Protein AF-K2AGY0-F1 (afdb_monomer_lite)

Secondary structure (DSSP, 8-state):
-----SS-HHHHHHHHHHHHHHHHTS---EEEE-TTSSEEEEES-TTHHHHHHHH--EEEGGGTEEEEE--TTS----HHHHHHHHHHHTTS----------

pLDDT: mean 77.37, std 19.4, range [31.89, 95.06]

Sequence (102 aa):
MVVDSSDSPENIRGYISFIAAEEFGRPQALILLDRGGKNITVQESDWAQKLFDRFGGYTFGTGRNWGYLNEEGKDKVGVEGVEKFLSHHVGAHSRAPIASGN

Foldseek 3Di:
DEDADPDDPVVVVVVVQVVVCVVVVHRDWDWYAYPPRQKIKTAQAPCQVVCCVVPNADADDVRRMHMDGDDPPDDHDDPVNVCVVVCVVPPPDDDDDDDDDD

Structure (mmCIF, N/CA/C/O backbone):
data_AF-K2AGY0-F1
#
_entry.id   AF-K2AGY0-F1
#
loop_
_atom_site.group_PDB
_atom_site.id
_atom_site.type_symbol
_atom_site.label_atom_id
_atom_site.label_alt_id
_atom_site.label_comp_id
_atom_site.label_asym_id
_atom_site.label_entity_id
_atom_site.label_seq_id
_atom_site.pdbx_PDB_ins_code
_atom_site.Cartn_x
_atom_site.Cartn_y
_atom_site.Cartn_z
_atom_site.occupancy
_atom_site.B_iso_or_equiv
_atom_site.auth_seq_id
_atom_site.auth_comp_id
_atom_site.auth_asym_id
_atom_site.auth_atom_id
_atom_site.pdbx_PDB_model_num
ATOM 1 N N . MET A 1 1 ? 11.691 1.135 3.803 1.00 43.50 1 MET A N 1
ATOM 2 C CA . MET A 1 1 ? 12.012 2.576 3.754 1.00 43.50 1 MET A CA 1
ATOM 3 C C . MET A 1 1 ? 10.745 3.347 4.106 1.00 43.50 1 MET A C 1
ATOM 5 O O . MET A 1 1 ? 9.708 3.018 3.548 1.00 43.50 1 MET A O 1
ATOM 9 N N . VAL A 1 2 ? 10.800 4.286 5.056 1.00 37.94 2 VAL A N 1
ATOM 10 C CA . VAL A 1 2 ? 9.667 5.159 5.434 1.00 37.94 2 VAL A CA 1
ATOM 11 C C . VAL A 1 2 ? 9.972 6.562 4.904 1.00 37.94 2 VAL A C 1
ATOM 13 O O . VAL A 1 2 ? 11.084 7.040 5.110 1.00 37.94 2 VAL A O 1
ATOM 16 N N . VAL A 1 3 ? 9.031 7.195 4.199 1.00 42.88 3 VAL A N 1
ATOM 17 C CA . VAL A 1 3 ? 9.218 8.487 3.507 1.00 42.88 3 VAL A CA 1
ATOM 18 C C . VAL A 1 3 ? 8.074 9.439 3.893 1.00 42.88 3 VAL A C 1
ATOM 20 O O . VAL A 1 3 ? 6.916 9.039 3.816 1.00 42.88 3 VAL A O 1
ATOM 23 N N . ASP A 1 4 ? 8.398 10.670 4.315 1.00 40.81 4 ASP A N 1
ATOM 24 C CA . ASP A 1 4 ? 7.460 11.747 4.709 1.00 40.81 4 ASP A CA 1
ATOM 25 C C . ASP A 1 4 ? 7.537 12.892 3.676 1.00 40.81 4 ASP A C 1
ATOM 27 O O . ASP A 1 4 ? 8.636 13.352 3.365 1.00 40.81 4 ASP A O 1
ATOM 31 N N . SER A 1 5 ? 6.410 13.329 3.098 1.00 42.53 5 SER A N 1
ATOM 32 C CA . SER A 1 5 ? 6.363 14.409 2.092 1.00 42.53 5 SER A CA 1
ATOM 33 C C . SER A 1 5 ? 5.020 15.165 2.108 1.00 42.53 5 SER A C 1
ATOM 35 O O . SER A 1 5 ? 3.988 14.612 2.485 1.00 42.53 5 SER A O 1
ATOM 37 N N . SER A 1 6 ? 5.053 16.447 1.715 1.00 42.59 6 SER A N 1
ATOM 38 C CA . SER A 1 6 ? 3.920 17.387 1.646 1.00 42.59 6 SER A CA 1
ATOM 39 C C . SER A 1 6 ? 3.171 17.406 0.302 1.00 42.59 6 SER A C 1
ATOM 41 O O . SER A 1 6 ? 2.247 18.203 0.140 1.00 42.59 6 SER A O 1
ATOM 43 N N . ASP A 1 7 ? 3.577 16.586 -0.669 1.00 51.53 7 ASP A N 1
ATOM 44 C CA . ASP A 1 7 ? 2.878 16.427 -1.951 1.00 51.53 7 ASP A CA 1
ATOM 45 C C . ASP A 1 7 ? 1.594 15.591 -1.813 1.00 51.53 7 ASP A C 1
ATOM 47 O O . ASP A 1 7 ? 1.331 14.977 -0.777 1.00 51.53 7 ASP A O 1
ATOM 51 N N . SER A 1 8 ? 0.760 15.547 -2.863 1.00 61.19 8 SER A N 1
ATOM 52 C CA . SER A 1 8 ? -0.401 14.652 -2.848 1.00 61.19 8 SER A CA 1
ATOM 53 C C . SER A 1 8 ? 0.071 13.207 -2.589 1.00 61.19 8 SER A C 1
ATOM 55 O O . SER A 1 8 ? 1.076 12.776 -3.167 1.00 61.19 8 SER A O 1
ATOM 57 N N . PRO A 1 9 ? -0.634 12.423 -1.750 1.00 64.06 9 PRO A N 1
ATOM 58 C CA . PRO A 1 9 ? -0.209 11.065 -1.406 1.00 64.06 9 PRO A CA 1
ATOM 59 C C . PRO A 1 9 ? 0.035 10.173 -2.632 1.00 64.06 9 PRO A C 1
ATOM 61 O O . PRO A 1 9 ? 0.847 9.256 -2.587 1.00 64.06 9 PRO A O 1
ATOM 64 N N . GLU A 1 10 ? -0.651 10.441 -3.744 1.00 65.44 10 GLU A N 1
ATOM 65 C CA . GLU A 1 10 ? -0.462 9.756 -5.027 1.00 65.44 10 GLU A CA 1
ATOM 66 C C . GLU A 1 10 ? 0.910 10.027 -5.654 1.00 65.44 10 GLU A C 1
ATOM 68 O O . GLU A 1 10 ? 1.591 9.079 -6.053 1.00 65.44 10 GLU A O 1
ATOM 73 N N . ASN A 1 11 ? 1.345 11.290 -5.681 1.00 70.44 11 ASN A N 1
ATOM 74 C CA . ASN A 1 11 ? 2.627 11.687 -6.264 1.00 70.44 11 ASN A CA 1
ATOM 75 C C . ASN A 1 11 ? 3.802 11.125 -5.456 1.00 70.44 11 ASN A C 1
ATOM 77 O O . ASN A 1 11 ? 4.770 10.623 -6.027 1.00 70.44 11 ASN A O 1
ATOM 81 N N . ILE A 1 12 ? 3.680 11.132 -4.127 1.00 76.19 12 ILE A N 1
ATOM 82 C CA . ILE A 1 12 ? 4.698 10.593 -3.218 1.00 76.19 12 ILE A CA 1
ATOM 83 C C . ILE A 1 12 ? 4.851 9.087 -3.418 1.00 76.19 12 ILE A C 1
ATOM 85 O O . ILE A 1 12 ? 5.965 8.590 -3.563 1.00 76.19 12 ILE A O 1
ATOM 89 N N . ARG A 1 13 ? 3.733 8.351 -3.470 1.00 77.88 13 ARG A N 1
ATOM 90 C CA . ARG A 1 13 ? 3.746 6.898 -3.683 1.00 77.88 13 ARG A CA 1
ATOM 91 C C . ARG A 1 13 ? 4.439 6.520 -4.986 1.00 77.88 13 ARG A C 1
ATOM 93 O O . ARG A 1 13 ? 5.297 5.638 -4.965 1.00 77.88 13 ARG A O 1
ATOM 100 N N . GLY A 1 14 ? 4.097 7.198 -6.083 1.00 79.19 14 GLY A N 1
ATOM 101 C CA . GLY A 1 14 ? 4.724 6.966 -7.384 1.00 79.19 14 GLY A CA 1
ATOM 102 C C . GLY A 1 14 ? 6.226 7.254 -7.361 1.00 79.19 14 GLY A C 1
ATOM 103 O O . GLY A 1 14 ? 7.016 6.446 -7.845 1.00 79.19 14 GLY A O 1
ATOM 104 N N . TYR A 1 15 ? 6.631 8.356 -6.727 1.00 84.25 15 TYR A N 1
ATOM 105 C CA . TYR A 1 15 ? 8.039 8.733 -6.612 1.00 84.25 15 TYR A CA 1
ATOM 106 C C . TYR A 1 15 ? 8.858 7.740 -5.773 1.00 84.25 15 TYR A C 1
ATOM 108 O O . TYR A 1 15 ? 9.961 7.364 -6.164 1.00 84.25 15 TYR A O 1
ATOM 116 N N . ILE A 1 16 ? 8.308 7.246 -4.658 1.00 84.12 16 ILE A N 1
ATOM 117 C CA . ILE A 1 16 ? 8.967 6.229 -3.825 1.00 84.12 16 ILE A CA 1
ATOM 118 C C . ILE A 1 16 ? 9.133 4.915 -4.595 1.00 84.12 16 ILE A C 1
ATOM 120 O O . ILE A 1 16 ? 10.207 4.317 -4.553 1.00 84.12 16 ILE A O 1
ATOM 124 N N . SER A 1 17 ? 8.091 4.474 -5.306 1.00 81.00 17 SER A N 1
ATOM 125 C CA . SER A 1 17 ? 8.160 3.270 -6.143 1.00 81.00 17 SER A CA 1
ATOM 126 C C . SER A 1 17 ? 9.230 3.400 -7.221 1.00 81.00 17 SER A C 1
ATOM 128 O O . SER A 1 17 ? 9.977 2.452 -7.451 1.00 81.00 17 SER A O 1
ATOM 130 N N . PHE A 1 18 ? 9.344 4.579 -7.839 1.00 86.06 18 PHE A N 1
ATOM 131 C CA . PHE A 1 18 ? 10.380 4.867 -8.826 1.00 86.06 18 PHE A CA 1
ATOM 132 C C . PHE A 1 18 ? 11.790 4.805 -8.221 1.00 86.06 18 PHE A C 1
ATOM 134 O O . PHE A 1 18 ? 12.629 4.075 -8.737 1.00 86.06 18 PHE A O 1
ATOM 141 N N . ILE A 1 19 ? 12.043 5.493 -7.100 1.00 89.19 19 ILE A N 1
ATOM 142 C CA . ILE A 1 19 ? 13.357 5.462 -6.430 1.00 89.19 19 ILE A CA 1
ATOM 143 C C . ILE A 1 19 ? 13.744 4.036 -6.039 1.00 89.19 19 ILE A C 1
ATOM 145 O O . ILE A 1 19 ? 14.870 3.617 -6.289 1.00 89.19 19 ILE A O 1
ATOM 149 N N . ALA A 1 20 ? 12.819 3.276 -5.450 1.00 84.44 20 ALA A N 1
ATOM 150 C CA . ALA A 1 20 ? 13.097 1.895 -5.082 1.00 84.44 20 ALA A CA 1
ATOM 151 C C . ALA A 1 20 ? 13.391 1.039 -6.322 1.00 84.44 20 ALA A C 1
ATOM 153 O O . ALA A 1 20 ? 14.295 0.209 -6.298 1.00 84.44 20 ALA A O 1
ATOM 154 N N . ALA A 1 21 ? 12.668 1.247 -7.423 1.00 87.88 21 ALA A N 1
ATOM 155 C CA . ALA A 1 21 ? 12.939 0.523 -8.655 1.00 87.88 21 ALA A CA 1
ATOM 156 C C . ALA A 1 21 ? 14.333 0.826 -9.221 1.00 87.88 21 ALA A C 1
ATOM 158 O O . ALA A 1 21 ? 15.017 -0.108 -9.635 1.00 87.88 21 ALA A O 1
ATOM 159 N N . GLU A 1 22 ? 14.769 2.087 -9.184 1.00 91.38 22 GLU A N 1
ATOM 160 C CA . GLU A 1 22 ? 16.126 2.495 -9.573 1.00 91.38 22 GLU A CA 1
ATOM 161 C C . GLU A 1 22 ? 17.189 1.866 -8.657 1.00 91.38 22 GLU A C 1
ATOM 163 O O . GLU A 1 22 ? 18.175 1.314 -9.139 1.00 91.38 22 GLU A O 1
ATOM 168 N N . GLU A 1 23 ? 16.972 1.881 -7.338 1.00 89.50 23 GLU A N 1
ATOM 169 C CA . GLU A 1 23 ? 17.911 1.327 -6.353 1.00 89.50 23 GLU A CA 1
ATOM 170 C C . GLU A 1 23 ? 18.062 -0.199 -6.472 1.00 89.50 23 GLU A C 1
ATOM 172 O O . GLU A 1 23 ? 19.170 -0.731 -6.387 1.00 89.50 23 GLU A O 1
ATOM 177 N N . PHE A 1 24 ? 16.958 -0.917 -6.696 1.00 84.25 24 PHE A N 1
ATOM 178 C CA . PHE A 1 24 ? 16.943 -2.382 -6.769 1.00 84.25 24 PHE A CA 1
ATOM 179 C C . PHE A 1 24 ? 17.023 -2.934 -8.203 1.00 84.25 24 PHE A C 1
ATOM 181 O O . PHE A 1 24 ? 17.063 -4.154 -8.387 1.00 84.25 24 PHE A O 1
ATOM 188 N N . GLY A 1 25 ? 17.029 -2.066 -9.220 1.00 89.06 25 GLY A N 1
ATOM 189 C CA . GLY A 1 25 ? 17.046 -2.424 -10.643 1.00 89.06 25 GLY A CA 1
ATOM 190 C C . GLY A 1 25 ? 15.780 -3.132 -11.147 1.00 89.06 25 GLY A C 1
ATOM 191 O O . GLY A 1 25 ? 15.807 -3.755 -12.209 1.00 89.06 25 GLY A O 1
ATOM 192 N N . ARG A 1 26 ? 14.684 -3.109 -10.378 1.00 83.81 26 ARG A N 1
ATOM 193 C CA . ARG A 1 26 ? 13.400 -3.761 -10.701 1.00 83.81 26 ARG A CA 1
ATOM 194 C C . ARG A 1 26 ? 12.257 -3.205 -9.845 1.00 83.81 26 ARG A C 1
ATOM 196 O O . ARG A 1 26 ? 12.527 -2.785 -8.722 1.00 83.81 26 ARG A O 1
ATOM 203 N N . PRO A 1 27 ? 10.986 -3.290 -10.292 1.00 81.94 27 PRO A N 1
ATOM 204 C CA . PRO A 1 27 ? 9.840 -2.969 -9.444 1.00 81.94 27 PRO A CA 1
ATOM 205 C C . PRO A 1 27 ? 9.905 -3.737 -8.122 1.00 81.94 27 PRO A C 1
ATOM 207 O O . PRO A 1 27 ? 10.031 -4.965 -8.108 1.00 81.94 27 PRO A O 1
ATOM 210 N N . GLN A 1 28 ? 9.853 -3.002 -7.016 1.00 82.88 28 GLN A N 1
ATOM 211 C CA . GLN A 1 28 ? 9.997 -3.551 -5.677 1.00 82.88 28 GLN A CA 1
ATOM 212 C C . GLN A 1 28 ? 8.672 -3.412 -4.935 1.00 82.88 28 GLN A C 1
ATOM 214 O O . GLN A 1 28 ? 8.109 -2.323 -4.857 1.00 82.88 28 GLN A O 1
ATOM 219 N N . ALA A 1 29 ? 8.193 -4.514 -4.357 1.00 84.88 29 ALA A N 1
ATOM 220 C CA . ALA A 1 29 ? 7.032 -4.467 -3.483 1.00 84.88 29 ALA A CA 1
ATOM 221 C C . ALA A 1 29 ? 7.374 -3.680 -2.212 1.00 84.88 29 ALA A C 1
ATOM 223 O O . ALA A 1 29 ? 8.392 -3.959 -1.564 1.00 84.88 29 ALA A O 1
ATOM 224 N N . LEU A 1 30 ? 6.527 -2.714 -1.857 1.00 86.94 30 LEU A N 1
ATOM 225 C CA . LEU A 1 30 ? 6.740 -1.804 -0.731 1.00 86.94 30 LEU A CA 1
ATOM 226 C C . LEU A 1 30 ? 5.486 -1.696 0.125 1.00 86.94 30 LEU A C 1
ATOM 228 O O . LEU A 1 30 ? 4.388 -1.561 -0.405 1.00 86.94 30 LEU A O 1
ATOM 232 N N . ILE A 1 31 ? 5.667 -1.681 1.445 1.00 89.38 31 ILE A N 1
ATOM 233 C CA . ILE A 1 31 ? 4.632 -1.281 2.400 1.00 89.38 31 ILE A CA 1
ATOM 234 C C . ILE A 1 31 ? 4.929 0.161 2.806 1.00 89.38 31 ILE A C 1
ATOM 236 O O . ILE A 1 31 ? 6.009 0.439 3.329 1.00 89.38 31 ILE A O 1
ATOM 240 N N . LEU A 1 32 ? 3.991 1.072 2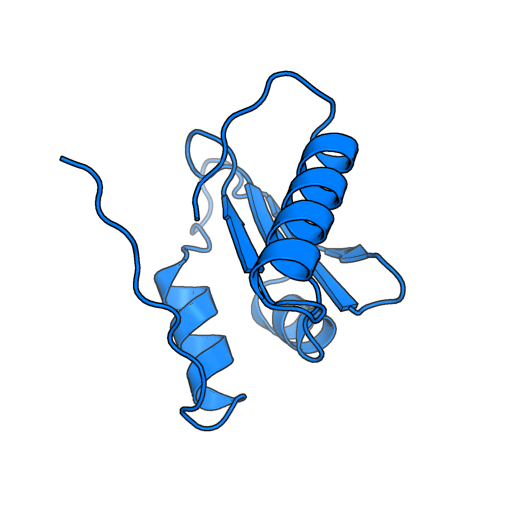.564 1.00 87.69 32 LEU A N 1
ATOM 241 C CA . LEU A 1 32 ? 4.112 2.484 2.922 1.00 87.69 32 LEU A CA 1
ATOM 242 C C . LEU A 1 32 ? 3.068 2.852 3.968 1.00 87.69 32 LEU A C 1
ATOM 244 O O . LEU A 1 32 ? 1.905 2.461 3.851 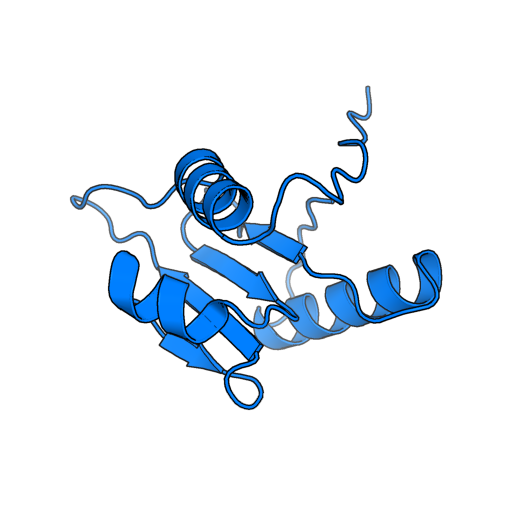1.00 87.69 32 LEU A O 1
ATOM 248 N N . LEU A 1 33 ? 3.491 3.613 4.976 1.00 85.56 33 LEU A N 1
ATOM 249 C CA . LEU A 1 33 ? 2.613 4.182 5.991 1.00 85.56 33 LEU A CA 1
ATOM 250 C C . LEU A 1 33 ? 2.705 5.697 5.953 1.00 85.56 33 LEU A C 1
ATOM 252 O O . LEU A 1 33 ? 3.801 6.250 6.043 1.00 85.56 33 LEU A O 1
ATOM 256 N N . ASP A 1 34 ? 1.546 6.344 5.914 1.00 80.50 34 ASP A N 1
ATOM 257 C CA . ASP A 1 34 ? 1.469 7.788 6.100 1.00 80.50 34 ASP A CA 1
ATOM 258 C C . ASP A 1 34 ? 1.775 8.143 7.563 1.00 80.50 34 ASP A C 1
ATOM 260 O O . ASP A 1 34 ? 1.603 7.339 8.493 1.00 80.50 34 ASP A O 1
ATOM 264 N N . ARG A 1 35 ? 2.200 9.388 7.790 1.00 72.62 35 ARG A N 1
ATOM 265 C CA . ARG A 1 35 ? 2.520 9.907 9.122 1.00 72.62 35 ARG A CA 1
ATOM 266 C C . ARG A 1 35 ? 1.343 9.710 10.088 1.00 72.62 35 ARG A C 1
ATOM 268 O O . ARG A 1 35 ? 0.218 10.137 9.836 1.00 72.62 35 ARG A O 1
ATOM 275 N N . GLY A 1 36 ? 1.604 9.037 11.210 1.00 73.06 36 GLY A N 1
ATOM 276 C CA . GLY A 1 36 ? 0.582 8.678 12.205 1.00 73.06 36 GLY A CA 1
ATOM 277 C C . GLY A 1 36 ? -0.185 7.380 11.913 1.00 73.06 36 GLY A C 1
ATOM 278 O O . GLY A 1 36 ? -1.117 7.053 12.648 1.00 73.06 36 GLY A O 1
ATOM 279 N N . GLY A 1 37 ? 0.190 6.633 10.868 1.00 74.88 37 GLY A N 1
ATOM 280 C CA . GLY A 1 37 ? -0.360 5.308 10.560 1.00 74.88 37 GLY A CA 1
ATOM 281 C C . GLY A 1 37 ? -1.827 5.323 10.132 1.00 74.88 37 GLY A C 1
ATOM 282 O O . GLY A 1 37 ? -2.512 4.306 10.252 1.00 74.88 37 GLY A O 1
ATOM 283 N N . LYS A 1 38 ? -2.328 6.477 9.672 1.00 84.94 38 LYS A N 1
ATOM 284 C CA . LYS A 1 38 ? -3.714 6.624 9.207 1.00 84.94 38 LYS A CA 1
ATOM 285 C C . LYS A 1 38 ? -3.962 5.873 7.909 1.00 84.94 38 LYS A C 1
ATOM 287 O O . LYS A 1 38 ? -5.037 5.326 7.742 1.00 84.94 38 LYS A O 1
ATOM 292 N N . ASN A 1 39 ? -2.984 5.811 7.019 1.00 87.62 39 ASN A N 1
ATOM 293 C CA . ASN A 1 39 ? -3.097 5.091 5.760 1.00 87.62 39 ASN A CA 1
ATOM 294 C C . ASN A 1 39 ? -1.950 4.093 5.661 1.00 87.62 39 ASN A C 1
ATOM 296 O O . ASN A 1 39 ? -0.805 4.431 5.973 1.00 87.62 39 ASN A O 1
ATOM 300 N N . ILE A 1 40 ? -2.266 2.878 5.237 1.00 91.69 40 ILE A N 1
ATOM 301 C CA . ILE A 1 40 ? -1.291 1.852 4.895 1.00 91.69 40 ILE A CA 1
ATOM 302 C C . ILE A 1 40 ? -1.533 1.442 3.450 1.00 91.69 40 ILE A C 1
ATOM 304 O O . ILE A 1 40 ? -2.665 1.179 3.052 1.00 91.69 40 ILE A O 1
ATOM 308 N N . THR A 1 41 ? -0.470 1.403 2.656 1.00 91.88 41 THR A N 1
ATOM 309 C CA . THR A 1 41 ? -0.539 0.954 1.266 1.00 91.88 41 THR A CA 1
ATOM 310 C C . THR A 1 41 ? 0.520 -0.096 0.990 1.00 91.88 41 THR A C 1
ATOM 312 O O . THR A 1 41 ? 1.594 -0.088 1.589 1.00 91.88 41 THR A O 1
ATOM 315 N N . VAL A 1 42 ? 0.205 -1.012 0.082 1.00 91.56 42 VAL A N 1
ATOM 316 C CA . VAL A 1 42 ? 1.145 -1.984 -0.465 1.00 91.56 42 VAL A CA 1
ATOM 317 C C . VAL A 1 42 ? 1.222 -1.746 -1.963 1.00 91.56 42 VAL A C 1
ATOM 319 O O . VAL A 1 42 ? 0.196 -1.805 -2.640 1.00 91.56 42 VAL A O 1
ATOM 322 N N . GLN A 1 43 ? 2.419 -1.456 -2.464 1.00 89.81 43 GLN A N 1
ATOM 323 C CA . GLN A 1 43 ? 2.672 -1.205 -3.881 1.00 89.81 43 GLN A CA 1
ATOM 324 C C . GLN A 1 43 ? 3.343 -2.399 -4.561 1.00 89.81 43 GLN A C 1
ATOM 326 O O . GLN A 1 43 ? 4.050 -3.165 -3.903 1.00 89.81 43 GLN A O 1
ATOM 331 N N . GLU A 1 44 ? 3.128 -2.525 -5.871 1.00 88.00 44 GLU A N 1
ATOM 332 C CA . GLU A 1 44 ? 3.764 -3.491 -6.773 1.00 88.00 44 GLU A CA 1
ATOM 333 C C . GLU A 1 44 ? 3.643 -4.953 -6.310 1.00 88.00 44 GLU A C 1
ATOM 335 O O . GLU A 1 44 ? 4.570 -5.754 -6.431 1.00 88.00 44 GLU A O 1
ATOM 340 N N . SER A 1 45 ? 2.476 -5.321 -5.781 1.00 86.50 45 SER A N 1
ATOM 341 C CA . SER A 1 45 ? 2.211 -6.625 -5.179 1.00 86.50 45 SER A CA 1
ATOM 342 C C . SER A 1 45 ? 1.134 -7.403 -5.927 1.00 86.50 45 SER A C 1
ATOM 344 O O . SER A 1 45 ? -0.011 -6.966 -6.043 1.00 86.50 45 SER A O 1
ATOM 346 N N . ASP A 1 46 ? 1.459 -8.638 -6.313 1.00 88.88 46 ASP A N 1
ATOM 347 C CA . ASP A 1 46 ? 0.500 -9.597 -6.887 1.00 88.88 46 ASP A CA 1
ATOM 348 C C . ASP A 1 46 ? -0.581 -10.038 -5.874 1.00 88.88 46 ASP A C 1
ATOM 350 O O . ASP A 1 46 ? -1.516 -10.771 -6.198 1.00 88.88 46 ASP A O 1
ATOM 354 N N . TRP A 1 47 ? -0.463 -9.588 -4.622 1.00 90.62 47 TRP A N 1
ATOM 355 C CA . TRP A 1 47 ? -1.349 -9.924 -3.512 1.00 90.62 47 TRP A CA 1
ATOM 356 C C . TRP A 1 47 ? -2.315 -8.799 -3.151 1.00 90.62 47 TRP A C 1
ATOM 358 O O . TRP A 1 47 ? -3.070 -8.953 -2.193 1.00 90.62 47 TRP A O 1
ATOM 368 N N . ALA A 1 48 ? -2.328 -7.690 -3.897 1.00 93.06 48 ALA A N 1
ATOM 369 C CA . ALA A 1 48 ? -3.197 -6.548 -3.619 1.00 93.06 48 ALA A CA 1
ATOM 370 C C . ALA A 1 48 ? -4.683 -6.937 -3.528 1.00 93.06 48 ALA A C 1
ATOM 372 O O . ALA A 1 48 ? -5.358 -6.543 -2.578 1.00 93.06 48 ALA A O 1
ATOM 373 N N . GLN A 1 49 ? -5.171 -7.793 -4.434 1.00 93.88 49 GLN A N 1
ATOM 374 C CA . GLN A 1 49 ? -6.542 -8.305 -4.348 1.00 93.88 49 GLN A CA 1
ATOM 375 C C . GLN A 1 49 ? -6.775 -9.119 -3.067 1.00 93.88 49 GLN A C 1
ATOM 377 O O . GLN A 1 49 ? -7.777 -8.930 -2.390 1.00 93.88 49 GLN A O 1
ATOM 382 N N . LYS A 1 50 ? -5.827 -9.976 -2.668 1.00 93.81 50 LYS A N 1
ATOM 383 C CA . LYS A 1 50 ? -5.992 -10.799 -1.457 1.00 93.81 50 LYS A CA 1
ATOM 384 C C . LYS A 1 50 ? -5.894 -9.976 -0.171 1.00 93.81 50 LYS A C 1
ATOM 386 O O . LYS A 1 50 ? -6.516 -10.326 0.827 1.00 93.81 50 LYS A O 1
ATOM 391 N N . LEU A 1 51 ? -5.125 -8.887 -0.187 1.00 94.06 51 LEU A N 1
ATOM 392 C CA . LEU A 1 51 ? -5.105 -7.906 0.897 1.00 94.06 51 LEU A CA 1
ATOM 393 C C . LEU A 1 51 ? -6.461 -7.208 1.023 1.00 94.06 51 LEU A C 1
ATOM 395 O O . LEU A 1 51 ? -6.963 -7.090 2.138 1.00 94.06 51 LEU A O 1
ATOM 399 N N . PHE A 1 52 ? -7.081 -6.831 -0.100 1.00 95.00 52 PHE A N 1
ATOM 400 C CA . PHE A 1 52 ? -8.446 -6.309 -0.104 1.00 95.00 52 PHE A CA 1
ATOM 401 C C . PHE A 1 52 ? -9.446 -7.329 0.450 1.00 95.00 52 PHE A C 1
ATOM 403 O O . PHE A 1 52 ? -10.211 -7.002 1.351 1.00 95.00 52 PHE A O 1
ATOM 410 N N . ASP A 1 53 ? -9.391 -8.580 -0.003 1.00 94.44 53 ASP A N 1
ATOM 411 C CA . ASP A 1 53 ? -10.306 -9.623 0.472 1.00 94.44 53 ASP A CA 1
ATOM 412 C C . ASP A 1 53 ? -10.150 -9.882 1.984 1.00 94.44 53 ASP A C 1
ATOM 414 O O . ASP A 1 53 ? -11.114 -10.214 2.675 1.00 94.44 53 ASP A O 1
ATOM 418 N N . ARG A 1 54 ? -8.930 -9.729 2.520 1.00 93.75 54 ARG A N 1
ATOM 419 C CA . ARG A 1 54 ? -8.622 -9.972 3.936 1.00 93.75 54 ARG A CA 1
ATOM 420 C C . ARG A 1 54 ? -8.947 -8.791 4.846 1.00 93.75 54 ARG A C 1
ATOM 422 O O . ARG A 1 54 ? -9.438 -9.007 5.953 1.00 93.75 54 ARG A O 1
ATOM 429 N N . PHE A 1 55 ? -8.573 -7.585 4.436 1.00 93.56 55 PHE A N 1
ATOM 430 C CA . PHE A 1 55 ? -8.564 -6.395 5.289 1.00 93.56 55 PHE A CA 1
ATOM 431 C C . PHE A 1 55 ? -9.564 -5.323 4.835 1.00 93.56 55 PHE A C 1
ATOM 433 O O . PHE A 1 55 ? -9.771 -4.353 5.555 1.00 93.56 55 PHE A O 1
ATOM 440 N N . GLY A 1 56 ? -10.201 -5.476 3.674 1.00 94.38 56 GLY A N 1
ATOM 441 C CA . GLY A 1 56 ? -11.000 -4.432 3.033 1.00 94.38 56 GLY A CA 1
ATOM 442 C C . GLY A 1 56 ? -10.124 -3.355 2.384 1.00 94.38 56 GLY A C 1
ATOM 443 O O . GLY A 1 56 ? -8.981 -3.606 2.005 1.00 94.38 56 GLY A O 1
ATOM 444 N N . GLY A 1 57 ? -10.645 -2.133 2.262 1.00 93.50 57 GLY A N 1
ATOM 445 C CA . GLY A 1 57 ? -9.922 -0.999 1.673 1.00 93.50 57 GLY A CA 1
ATOM 446 C C . GLY A 1 57 ? -10.192 -0.844 0.179 1.00 93.50 57 GLY A C 1
ATOM 447 O O . GLY A 1 57 ? -11.343 -0.892 -0.245 1.00 93.50 57 GLY A O 1
ATOM 448 N N . TYR A 1 58 ? -9.149 -0.620 -0.618 1.00 94.31 58 TYR A N 1
ATOM 449 C CA . TYR A 1 58 ? -9.268 -0.422 -2.064 1.00 94.31 58 TYR A CA 1
ATOM 450 C C . TYR A 1 58 ? -8.034 -0.924 -2.817 1.00 94.31 58 TYR A C 1
ATOM 452 O O . TYR A 1 58 ? -6.928 -0.970 -2.278 1.00 94.31 58 TYR A O 1
ATOM 460 N N . THR A 1 59 ? -8.223 -1.269 -4.091 1.00 94.69 59 THR A N 1
ATOM 461 C CA . THR A 1 59 ? -7.144 -1.613 -5.027 1.00 94.69 59 THR A CA 1
ATOM 462 C C . THR A 1 59 ? -6.990 -0.541 -6.098 1.00 94.69 59 THR A C 1
ATOM 464 O O . THR A 1 59 ? -7.978 0.046 -6.537 1.00 94.69 59 THR A O 1
ATOM 467 N N . PHE A 1 60 ? -5.767 -0.312 -6.566 1.00 90.31 60 PHE A N 1
ATOM 468 C CA . PHE A 1 60 ? -5.462 0.657 -7.623 1.00 90.31 60 PHE A CA 1
ATOM 469 C C . PHE A 1 60 ? -4.264 0.195 -8.463 1.00 90.31 60 PHE A 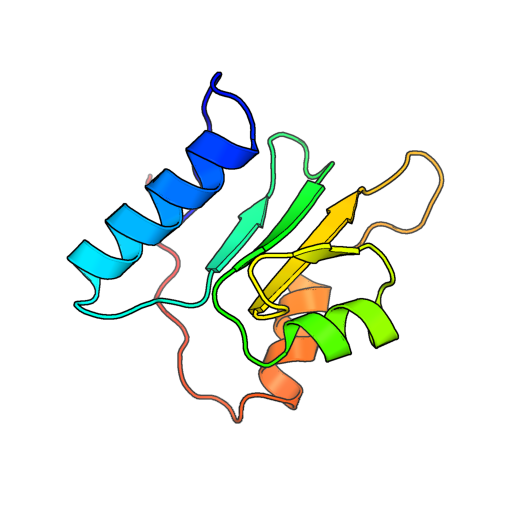C 1
ATOM 471 O O . PHE A 1 60 ? -3.727 -0.888 -8.227 1.00 90.31 60 PHE A O 1
ATOM 478 N N . GLY A 1 61 ? -3.873 0.985 -9.474 1.00 85.19 61 GLY A N 1
ATOM 479 C CA . GLY A 1 61 ? -2.725 0.678 -10.339 1.00 85.19 61 GLY A CA 1
ATOM 480 C C . GLY A 1 61 ? -2.843 -0.709 -10.970 1.00 85.19 61 GLY A C 1
ATOM 481 O O . GLY A 1 61 ? -2.075 -1.601 -10.634 1.00 85.19 61 GLY A O 1
ATOM 482 N N . THR A 1 62 ? -3.894 -0.904 -11.775 1.00 86.50 62 THR A N 1
ATOM 483 C CA . THR A 1 62 ? -4.237 -2.181 -12.440 1.00 86.50 62 THR A CA 1
ATOM 484 C C . THR A 1 62 ? -4.383 -3.394 -11.509 1.00 86.50 62 THR A C 1
ATOM 486 O O . THR A 1 62 ? -4.289 -4.534 -11.953 1.00 86.50 62 THR A O 1
ATOM 489 N N . GLY A 1 63 ? -4.671 -3.161 -10.223 1.00 87.25 63 GLY A N 1
ATOM 490 C CA . GLY A 1 63 ? -4.879 -4.227 -9.240 1.00 87.25 63 GLY A CA 1
ATOM 491 C C . GLY A 1 63 ? -3.584 -4.774 -8.645 1.00 87.25 63 GLY A C 1
ATOM 492 O O . GLY A 1 63 ? -3.614 -5.825 -8.012 1.00 87.25 63 GLY A O 1
ATOM 493 N N . ARG A 1 64 ? -2.459 -4.071 -8.828 1.00 90.88 64 ARG A N 1
ATOM 494 C CA . ARG A 1 64 ? -1.164 -4.404 -8.213 1.00 90.88 64 ARG A CA 1
ATOM 495 C C . ARG A 1 64 ? -0.883 -3.637 -6.928 1.00 90.88 64 ARG A C 1
ATOM 497 O O . ARG A 1 64 ? 0.097 -3.923 -6.246 1.00 90.88 64 ARG A O 1
ATOM 504 N N . ASN A 1 65 ? -1.739 -2.681 -6.580 1.00 92.88 65 ASN A N 1
ATOM 505 C CA . ASN A 1 65 ? -1.589 -1.888 -5.373 1.00 92.88 65 ASN A CA 1
ATOM 506 C C . ASN A 1 65 ? -2.839 -1.990 -4.502 1.00 92.88 65 ASN A C 1
ATOM 508 O O . ASN A 1 65 ? -3.960 -2.041 -5.013 1.00 92.88 65 ASN A O 1
ATOM 512 N N . TRP A 1 66 ? -2.641 -1.982 -3.189 1.00 95.06 66 TRP A N 1
ATOM 513 C CA . TRP A 1 66 ? -3.701 -1.998 -2.184 1.00 95.06 66 TRP A CA 1
ATOM 514 C C . TRP A 1 66 ? -3.515 -0.845 -1.198 1.00 95.06 66 TRP A C 1
ATOM 516 O O . TRP A 1 66 ? -2.384 -0.464 -0.897 1.00 95.06 66 TRP A O 1
ATOM 526 N N . GLY A 1 67 ? -4.615 -0.291 -0.694 1.00 93.69 67 GLY A N 1
ATOM 527 C CA . GLY A 1 67 ? -4.610 0.744 0.331 1.00 93.69 67 GLY A CA 1
ATOM 528 C C . GLY A 1 67 ? -5.733 0.576 1.346 1.00 93.69 67 GLY A C 1
ATOM 529 O O . GLY A 1 67 ? -6.819 0.095 1.018 1.00 93.69 67 GLY A O 1
ATOM 530 N N . TYR A 1 68 ? -5.474 0.998 2.582 1.00 94.62 68 TYR A N 1
ATOM 531 C CA . TYR A 1 68 ? -6.439 0.968 3.675 1.00 94.62 68 TYR A CA 1
ATOM 532 C C . TYR A 1 68 ? -6.301 2.190 4.581 1.00 94.62 68 TYR A C 1
ATOM 534 O O . TYR A 1 68 ? -5.213 2.510 5.063 1.00 94.62 68 TYR A O 1
ATOM 542 N N . LEU A 1 69 ? -7.436 2.839 4.849 1.00 92.38 69 LEU A N 1
ATOM 543 C CA . LEU A 1 69 ? -7.543 3.960 5.774 1.00 92.38 69 LEU A CA 1
ATOM 544 C C . LEU A 1 69 ? -7.957 3.443 7.161 1.00 92.38 69 LEU A C 1
ATOM 546 O O . LEU A 1 69 ? -9.081 2.993 7.363 1.00 92.38 69 LEU A O 1
ATOM 550 N N . ASN A 1 70 ? -7.046 3.532 8.124 1.00 90.75 70 ASN A N 1
ATOM 551 C CA . ASN A 1 70 ? -7.302 3.287 9.538 1.00 90.75 70 ASN A CA 1
ATOM 552 C C . ASN A 1 70 ? -8.183 4.401 10.117 1.00 90.75 70 ASN A C 1
ATOM 554 O O . ASN A 1 70 ? -7.692 5.456 10.527 1.00 90.75 70 ASN A O 1
ATOM 558 N N . GLU A 1 71 ? -9.488 4.147 10.159 1.00 87.31 71 GLU A N 1
ATOM 559 C CA . GLU A 1 71 ? -10.473 5.032 10.779 1.00 87.31 71 GLU A CA 1
ATOM 560 C C . GLU A 1 71 ? -10.359 5.036 12.311 1.00 87.31 71 GLU A C 1
ATOM 562 O O . GLU A 1 71 ? -10.003 4.040 12.947 1.00 87.31 71 GLU A O 1
ATOM 567 N N . GLU A 1 72 ? -10.680 6.175 12.923 1.00 85.44 72 GLU A N 1
ATOM 568 C CA . GLU A 1 72 ? -10.723 6.291 14.379 1.00 85.44 72 GLU A CA 1
ATOM 569 C C . GLU A 1 72 ? -11.862 5.437 14.960 1.00 85.44 72 GLU A C 1
ATOM 571 O O . GLU A 1 72 ? -12.967 5.393 14.424 1.00 85.44 72 GLU A O 1
ATOM 576 N N . GLY A 1 73 ? -11.585 4.736 16.064 1.00 82.50 73 GLY A N 1
ATOM 577 C CA . GLY A 1 73 ? -12.566 3.880 16.742 1.00 82.50 73 GLY A CA 1
ATOM 578 C C . GLY A 1 73 ? -12.737 2.473 16.156 1.00 82.50 73 GLY A C 1
ATOM 579 O O . GLY A 1 73 ? -13.540 1.709 16.686 1.00 82.50 73 GLY A O 1
ATOM 580 N N . LYS A 1 74 ? -11.983 2.106 15.111 1.00 82.50 74 LYS A N 1
ATOM 581 C CA . LYS A 1 74 ? -11.920 0.737 14.574 1.00 82.50 74 LYS A CA 1
ATOM 582 C C . LYS A 1 74 ? -10.572 0.078 14.859 1.00 82.50 74 LYS A C 1
ATOM 584 O O . LYS A 1 74 ? -9.568 0.760 15.086 1.00 82.50 74 LYS A O 1
ATOM 589 N N . ASP A 1 75 ? -10.551 -1.252 14.798 1.00 84.94 75 ASP A N 1
ATOM 590 C CA . ASP A 1 75 ? -9.307 -2.016 14.832 1.00 84.94 75 ASP A CA 1
ATOM 591 C C . ASP A 1 75 ? -8.417 -1.607 13.654 1.00 84.94 75 ASP A C 1
ATOM 593 O O . ASP A 1 75 ? -8.831 -1.624 12.491 1.00 84.94 75 ASP A O 1
ATOM 597 N N . LYS A 1 76 ? -7.183 -1.206 13.970 1.00 89.19 76 LYS A N 1
ATOM 598 C CA . LYS A 1 76 ? -6.232 -0.723 12.971 1.00 89.19 76 LYS A CA 1
ATOM 599 C C . LYS A 1 76 ? -5.544 -1.886 12.274 1.00 89.19 76 LYS A C 1
ATOM 601 O O . LYS A 1 76 ? -5.039 -2.806 12.917 1.00 89.19 76 LYS A O 1
ATOM 606 N N . VAL A 1 77 ? -5.416 -1.781 10.958 1.00 90.62 77 VAL A N 1
ATOM 607 C CA . VAL A 1 77 ? -4.508 -2.618 10.180 1.00 90.62 77 VAL A CA 1
ATOM 608 C C . VAL A 1 77 ? -3.092 -2.065 10.348 1.00 90.62 77 VAL A C 1
ATOM 610 O O . VAL A 1 77 ? -2.794 -0.937 9.949 1.00 90.62 77 VAL A O 1
ATOM 613 N N . GLY A 1 78 ? -2.229 -2.854 10.989 1.00 89.56 78 GLY A N 1
ATOM 614 C CA . GLY A 1 78 ? -0.819 -2.531 11.216 1.00 89.56 78 GLY A CA 1
ATOM 615 C C . GLY A 1 78 ? 0.124 -3.234 10.237 1.00 89.56 78 GLY A C 1
ATOM 616 O O . GLY A 1 78 ? -0.237 -4.249 9.638 1.00 89.56 78 GLY A O 1
ATOM 617 N N . VAL A 1 79 ? 1.359 -2.725 10.137 1.00 88.38 79 VAL A N 1
ATOM 618 C CA . VAL A 1 79 ? 2.444 -3.306 9.317 1.00 88.38 79 VAL A CA 1
ATOM 619 C C . VAL A 1 79 ? 2.615 -4.791 9.597 1.00 88.38 79 VAL A C 1
ATOM 621 O O . VAL A 1 79 ? 2.591 -5.588 8.670 1.00 88.38 79 VAL A O 1
ATOM 624 N N . GLU A 1 80 ? 2.707 -5.172 10.872 1.00 87.62 80 GLU A N 1
ATOM 625 C CA . GLU A 1 80 ? 2.943 -6.559 11.279 1.00 87.62 80 GLU A CA 1
ATOM 626 C C . GLU A 1 80 ? 1.848 -7.510 10.768 1.00 87.62 80 GLU A C 1
ATOM 628 O O . GLU A 1 80 ? 2.134 -8.613 10.304 1.00 87.62 80 GLU A O 1
ATOM 633 N N . GLY A 1 81 ? 0.584 -7.072 10.789 1.00 89.38 81 GLY A N 1
ATOM 634 C CA . GLY A 1 81 ? -0.534 -7.861 10.271 1.00 89.38 81 GLY A CA 1
ATOM 635 C C . GLY A 1 81 ? -0.436 -8.081 8.761 1.00 89.38 81 GLY A C 1
ATOM 636 O O . GLY A 1 81 ? -0.676 -9.191 8.278 1.00 89.38 81 GLY A O 1
ATOM 637 N N . VAL A 1 82 ? -0.033 -7.042 8.028 1.00 89.94 82 VAL A N 1
ATOM 638 C CA . VAL A 1 82 ? 0.187 -7.100 6.578 1.00 89.94 82 VAL A CA 1
ATOM 639 C C . VAL A 1 82 ? 1.406 -7.961 6.242 1.00 89.94 82 VAL A C 1
ATOM 641 O O . VAL A 1 82 ? 1.310 -8.838 5.388 1.00 89.94 82 VAL A O 1
ATOM 644 N N . GLU A 1 83 ? 2.528 -7.796 6.940 1.00 88.69 83 GLU A N 1
ATOM 645 C CA . GLU A 1 83 ? 3.736 -8.610 6.752 1.00 88.69 83 GLU A CA 1
ATOM 646 C C . GLU A 1 83 ? 3.477 -10.088 7.045 1.00 88.69 83 GLU A C 1
ATOM 648 O O . GLU A 1 83 ? 3.881 -10.965 6.276 1.00 88.69 83 GLU A O 1
ATOM 653 N N . LYS A 1 84 ? 2.754 -10.390 8.128 1.00 87.69 84 LYS A N 1
ATOM 654 C CA . LYS A 1 84 ? 2.359 -11.760 8.459 1.00 87.69 84 LYS A CA 1
ATOM 655 C C . LYS A 1 84 ? 1.480 -12.359 7.366 1.00 87.69 84 LYS A C 1
ATOM 657 O O . LYS A 1 84 ? 1.709 -13.491 6.950 1.00 87.69 84 LYS A O 1
ATOM 662 N N . PHE A 1 85 ? 0.511 -11.597 6.861 1.00 88.44 85 PHE A N 1
ATOM 663 C CA . PHE A 1 85 ? -0.309 -12.041 5.740 1.00 88.44 85 PHE A CA 1
ATOM 664 C C . PHE A 1 85 ? 0.542 -12.326 4.499 1.00 88.44 85 PHE A C 1
ATOM 666 O O . PHE A 1 85 ? 0.434 -13.405 3.923 1.00 88.44 85 PHE A O 1
ATOM 673 N N . LEU A 1 86 ? 1.415 -11.398 4.111 1.00 85.12 86 LEU A N 1
ATOM 674 C CA . LEU A 1 86 ? 2.243 -11.538 2.918 1.00 85.12 86 LEU A CA 1
ATOM 675 C C . LEU A 1 86 ? 3.256 -12.677 3.047 1.00 85.12 86 LEU A C 1
ATOM 677 O O . LEU A 1 86 ? 3.396 -13.447 2.112 1.00 85.12 86 LEU A O 1
ATOM 681 N N . SER A 1 87 ? 3.902 -12.862 4.197 1.00 82.88 87 SER A N 1
ATOM 682 C CA . SER A 1 87 ? 4.882 -13.943 4.417 1.00 82.88 87 SER A CA 1
ATOM 683 C C . SER A 1 87 ? 4.289 -15.355 4.376 1.00 82.88 87 SER A C 1
ATOM 685 O O . SER A 1 87 ? 4.985 -16.305 4.026 1.00 82.88 87 SER A O 1
ATOM 687 N N . HIS A 1 88 ? 3.004 -15.514 4.700 1.00 75.25 88 HIS A N 1
ATOM 688 C C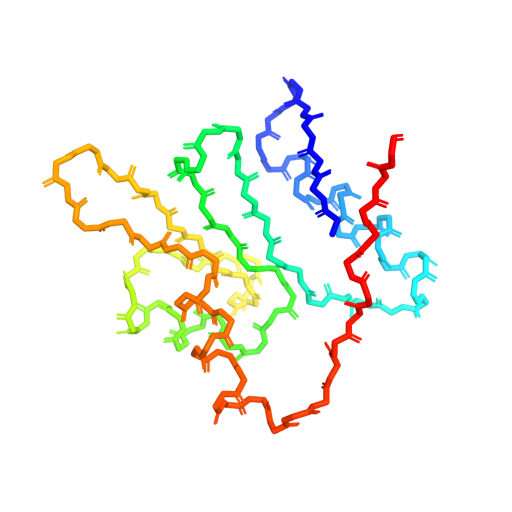A . HIS A 1 88 ? 2.303 -16.794 4.556 1.00 75.25 88 HIS A CA 1
ATOM 689 C C . HIS A 1 88 ? 1.957 -17.122 3.095 1.00 75.25 88 HIS A C 1
ATOM 691 O O . HIS A 1 88 ? 1.664 -18.270 2.771 1.00 75.25 88 HIS A O 1
ATOM 697 N N . HIS A 1 89 ? 1.968 -16.116 2.222 1.00 68.50 89 HIS A N 1
ATOM 698 C CA . HIS A 1 89 ? 1.506 -16.206 0.839 1.00 68.50 89 HIS A CA 1
ATOM 699 C C . HIS A 1 89 ? 2.649 -16.094 -0.181 1.00 68.50 89 HIS A C 1
ATOM 701 O O . HIS A 1 89 ? 2.628 -16.736 -1.229 1.00 68.50 89 HIS A O 1
ATOM 707 N N . VAL A 1 90 ? 3.678 -15.327 0.160 1.00 61.03 90 VAL A N 1
ATOM 708 C CA . VAL A 1 90 ? 4.970 -15.213 -0.503 1.00 61.03 90 VAL A CA 1
ATOM 709 C C . VAL A 1 90 ? 5.912 -16.097 0.300 1.00 61.03 90 VAL A C 1
ATOM 711 O O . VAL A 1 90 ? 6.369 -15.688 1.363 1.00 61.03 9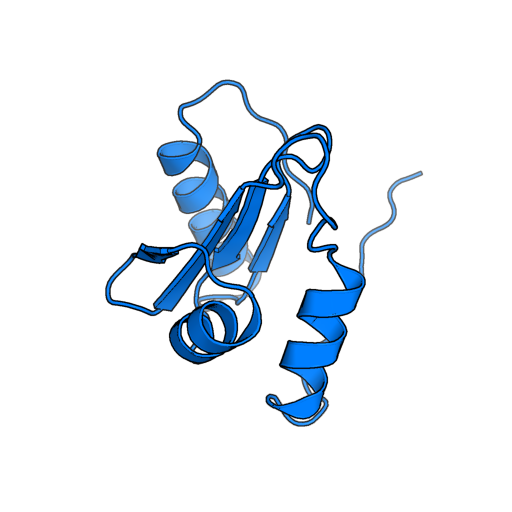0 VAL A O 1
ATOM 714 N N . GLY A 1 91 ? 6.165 -17.331 -0.134 1.00 48.44 91 GLY A N 1
ATOM 715 C CA . GLY A 1 91 ? 7.086 -18.219 0.581 1.00 48.44 91 GLY A CA 1
ATOM 716 C C . GLY A 1 91 ? 8.425 -17.522 0.859 1.00 48.44 91 GLY A C 1
ATOM 717 O O . GLY A 1 91 ? 9.163 -17.261 -0.078 1.00 48.44 91 GLY A O 1
ATOM 718 N N . ALA A 1 92 ? 8.675 -17.176 2.129 1.00 39.31 92 ALA A N 1
ATOM 719 C CA . ALA A 1 92 ? 9.913 -16.767 2.818 1.00 39.31 92 ALA A CA 1
ATOM 720 C C . ALA A 1 92 ? 11.087 -16.095 2.053 1.00 39.31 92 ALA A C 1
ATOM 722 O O . ALA A 1 92 ? 12.215 -16.105 2.551 1.00 39.31 92 ALA A O 1
ATOM 723 N N . HIS A 1 93 ? 10.886 -15.463 0.900 1.00 38.44 93 HIS A N 1
ATOM 724 C CA . HIS A 1 93 ? 11.958 -14.815 0.151 1.00 38.44 93 HIS A CA 1
ATOM 725 C C . HIS A 1 93 ? 11.604 -13.374 -0.176 1.00 38.44 93 HIS A C 1
ATOM 727 O O . HIS A 1 93 ? 10.826 -13.097 -1.079 1.00 38.44 93 HIS A O 1
ATOM 733 N N . SER A 1 94 ? 12.205 -12.495 0.633 1.00 39.91 94 SER A N 1
ATOM 734 C CA . SER A 1 94 ? 12.668 -11.132 0.335 1.00 39.91 94 SER A CA 1
ATOM 735 C C . SER A 1 94 ? 12.405 -10.209 1.523 1.00 39.91 94 SER A C 1
ATOM 737 O O . SER A 1 94 ? 11.600 -9.287 1.463 1.00 39.91 94 SER A O 1
ATOM 739 N N . ARG A 1 95 ? 13.130 -10.443 2.624 1.00 40.19 95 ARG A N 1
ATOM 740 C CA . ARG A 1 95 ? 13.395 -9.382 3.600 1.00 40.19 95 ARG A CA 1
ATOM 741 C C . ARG A 1 95 ? 14.496 -8.496 3.021 1.00 40.19 95 ARG A C 1
ATOM 743 O O . ARG A 1 95 ? 15.650 -8.914 2.993 1.00 40.19 95 ARG A O 1
ATOM 750 N N . ALA A 1 96 ? 14.152 -7.299 2.558 1.00 41.16 96 ALA A N 1
ATOM 751 C CA . ALA A 1 96 ? 15.135 -6.223 2.514 1.00 41.16 96 ALA A CA 1
ATOM 752 C C . ALA A 1 96 ? 15.403 -5.779 3.967 1.00 41.16 96 ALA A C 1
ATOM 754 O O . ALA A 1 96 ? 14.450 -5.694 4.750 1.00 41.16 96 ALA A O 1
ATOM 755 N N . PRO A 1 97 ? 16.663 -5.551 4.371 1.00 35.38 97 PRO A N 1
ATOM 756 C CA . PRO A 1 97 ? 16.974 -5.104 5.720 1.00 35.38 97 PRO A CA 1
A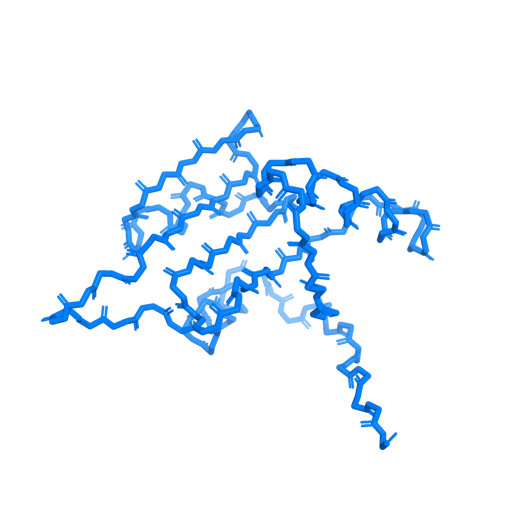TOM 757 C C . PRO A 1 97 ? 16.335 -3.738 5.985 1.00 35.38 97 PRO A C 1
ATOM 759 O O . PRO A 1 97 ? 16.390 -2.820 5.167 1.00 35.38 97 PRO A O 1
ATOM 762 N N . ILE A 1 98 ? 15.712 -3.619 7.153 1.00 39.12 98 ILE A N 1
ATOM 763 C CA . ILE A 1 98 ? 15.182 -2.362 7.667 1.00 39.12 98 ILE A CA 1
ATOM 764 C C . ILE A 1 98 ? 16.401 -1.530 8.071 1.00 39.12 98 ILE A C 1
ATOM 766 O O . ILE A 1 98 ? 17.066 -1.846 9.055 1.00 39.12 98 ILE A O 1
ATOM 770 N N . ALA A 1 99 ? 16.750 -0.512 7.285 1.00 36.22 99 ALA A N 1
ATOM 771 C CA . ALA A 1 99 ? 17.768 0.449 7.686 1.00 36.22 99 ALA A CA 1
ATOM 772 C C . ALA A 1 99 ? 17.216 1.288 8.852 1.00 36.22 99 ALA A C 1
ATOM 774 O O . ALA A 1 99 ? 16.450 2.229 8.647 1.00 36.22 99 ALA A O 1
ATOM 775 N N . SER A 1 100 ? 17.569 0.911 10.081 1.00 32.44 100 SER A N 1
ATOM 776 C CA . SER A 1 100 ? 17.479 1.788 11.247 1.00 32.44 100 SER A CA 1
ATOM 777 C C . SER A 1 100 ? 18.630 2.790 11.173 1.00 32.44 100 SER A C 1
ATOM 779 O O . SER A 1 100 ? 19.787 2.417 11.354 1.00 32.44 100 SER A O 1
ATOM 781 N N . GLY A 1 101 ? 18.316 4.048 10.867 1.00 33.25 101 GLY A N 1
ATOM 782 C CA . GLY A 1 101 ? 19.238 5.164 11.062 1.00 33.25 101 GLY A CA 1
ATOM 783 C C . GLY A 1 101 ? 19.264 5.569 12.537 1.00 33.25 101 GLY A C 1
ATOM 784 O O . GLY A 1 101 ? 18.198 5.739 13.131 1.00 33.25 101 GLY A O 1
ATOM 785 N N . ASN A 1 102 ? 20.473 5.670 13.097 1.00 31.89 102 ASN A N 1
ATOM 786 C CA . ASN A 1 102 ? 20.769 6.399 14.337 1.00 31.89 102 ASN A CA 1
ATOM 787 C C . ASN A 1 102 ? 20.704 7.910 14.104 1.00 31.89 102 ASN A C 1
ATOM 789 O O . ASN A 1 102 ? 21.055 8.335 12.979 1.00 31.89 102 ASN A O 1
#

Radius of gyration: 13.37 Å; chains: 1; bounding box: 33×36×29 Å